Protein AF-A0AAX4HF58-F1 (afdb_monomer)

Mean predicted aligned error: 5.94 Å

pLDDT: mean 89.76, std 10.62, range [55.75, 98.38]

InterPro domains:
  IPR019488 Nuclear pore RNA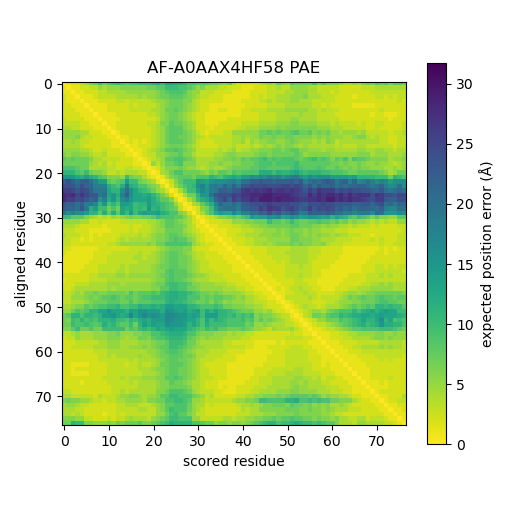 shuttling protein Mtr2 [PF10429] (2-76)
  IPR032710 NTF2-like domain superfamily [SSF54427] (1-70)

Nearest PDB structures (foldseek):
  4wwu-assembly2_F  TM=9.036E-01  e=1.963E-05  Saccharomyces cerevisiae S288C
  4wwu-assembly1_L  TM=9.176E-01  e=4.118E-05  Saccharomyces cerevisiae S288C
  4wwu-assembly2_I  TM=9.279E-01  e=6.345E-05  Saccharomyces cerevisiae S288C
  4wwu-assembly1_C  TM=8.971E-01  e=4.956E-05  Saccharomyces cerevisiae S288C

Organism: NCBI:txid291208

Sequence (77 aa):
MVNGKVSFDESGRSRLGVTADIPQDALAPTKTLWGAGFGFCIVMVVDESVAASSEAQVINTFNYRLVYKPHDSLVEL

Solvent-accessible surface area (backbone atoms only — not comparable to full-atom values): 5142 Å² total; per-residue (Å²): 116,50,71,52,72,49,60,50,69,66,66,62,47,46,99,87,68,50,58,88,65,79,93,66,100,70,91,68,93,74,75,86,36,74,43,65,62,25,32,38,40,36,46,67,43,64,48,79,64,50,81,79,36,92,82,57,94,36,74,79,40,81,48,80,43,78,77,41,80,55,92,87,43,90,78,85,133

Radius of gyration: 17.44 Å; Cα contacts (8 Å, |Δi|>4): 106; chains: 1; bounding box: 37×25×39 Å

Structure (mmCIF, N/CA/C/O backbone):
data_AF-A0AAX4HF58-F1
#
_entry.id   AF-A0AAX4HF58-F1
#
loop_
_atom_site.group_PDB
_atom_site.id
_atom_site.type_symbol
_atom_site.label_atom_id
_atom_site.label_alt_id
_atom_site.label_comp_id
_atom_site.label_asym_id
_atom_site.label_entity_id
_atom_site.label_seq_id
_atom_site.pdbx_PDB_ins_code
_atom_site.Cartn_x
_atom_site.Cartn_y
_atom_site.Cartn_z
_atom_site.occupancy
_atom_site.B_iso_or_equiv
_atom_site.auth_seq_id
_atom_site.auth_comp_id
_atom_site.auth_asym_id
_atom_site.auth_atom_id
_atom_site.pdbx_PDB_model_num
ATOM 1 N N . MET A 1 1 ? -13.619 -1.690 6.771 1.00 91.62 1 MET A N 1
ATOM 2 C CA . MET A 1 1 ? -13.090 -2.431 5.603 1.00 91.62 1 MET A CA 1
ATOM 3 C C . MET A 1 1 ? -13.178 -1.515 4.399 1.00 91.62 1 MET A C 1
ATOM 5 O O . MET A 1 1 ? -14.202 -0.864 4.241 1.00 91.62 1 MET A O 1
ATOM 9 N N . VAL A 1 2 ? -12.117 -1.425 3.602 1.00 96.94 2 VAL A N 1
ATOM 10 C CA . VAL A 1 2 ? -12.038 -0.547 2.427 1.00 96.94 2 VAL A CA 1
ATOM 11 C C . VAL A 1 2 ? -11.554 -1.372 1.245 1.00 96.94 2 VAL A C 1
ATOM 13 O O . VAL A 1 2 ? -10.568 -2.091 1.365 1.00 96.94 2 VAL A O 1
ATOM 16 N N . ASN A 1 3 ? -12.235 -1.261 0.110 1.00 97.69 3 ASN A N 1
ATOM 17 C CA . ASN A 1 3 ? -11.808 -1.867 -1.146 1.00 97.69 3 ASN A CA 1
ATOM 18 C C . ASN A 1 3 ? -11.529 -0.760 -2.155 1.00 97.69 3 ASN A C 1
ATOM 20 O O . ASN A 1 3 ? -12.175 0.289 -2.114 1.00 97.69 3 ASN A O 1
ATOM 24 N N . GLY A 1 4 ? -10.599 -0.993 -3.073 1.00 97.62 4 GLY A N 1
ATOM 25 C CA . GLY A 1 4 ? -10.272 0.010 -4.073 1.00 97.62 4 GLY A CA 1
ATOM 26 C C . GLY A 1 4 ? -9.366 -0.497 -5.178 1.00 97.62 4 GLY A C 1
ATOM 27 O O . GLY A 1 4 ? -9.053 -1.686 -5.271 1.00 97.62 4 GLY A O 1
ATOM 28 N N . LYS A 1 5 ? -8.975 0.450 -6.030 1.00 97.50 5 LYS A N 1
ATOM 29 C CA . LYS A 1 5 ? -7.992 0.249 -7.089 1.00 97.50 5 LYS A CA 1
ATOM 30 C C . LYS A 1 5 ? -6.742 1.063 -6.785 1.00 97.50 5 LYS A C 1
ATOM 32 O O . LYS A 1 5 ? -6.858 2.208 -6.352 1.00 97.50 5 LYS A O 1
ATOM 37 N N . VAL A 1 6 ? -5.573 0.485 -7.029 1.00 97.44 6 VAL A N 1
ATOM 38 C CA . VAL A 1 6 ? -4.277 1.167 -6.931 1.00 97.44 6 VAL A CA 1
ATOM 39 C C . VAL A 1 6 ? -3.497 0.958 -8.222 1.00 97.44 6 VAL A C 1
ATOM 41 O O . VAL A 1 6 ? -3.471 -0.147 -8.753 1.00 97.44 6 VAL A O 1
ATOM 44 N N . SER A 1 7 ? -2.877 2.018 -8.726 1.00 96.19 7 SER A N 1
ATOM 45 C CA . SER A 1 7 ? -1.942 1.955 -9.850 1.00 96.19 7 SER A CA 1
ATOM 46 C C . SER A 1 7 ? -0.541 2.268 -9.342 1.00 96.19 7 SER A C 1
ATOM 48 O O . SER A 1 7 ? -0.382 3.024 -8.382 1.00 96.19 7 SER A O 1
ATOM 50 N N . PHE A 1 8 ? 0.465 1.696 -9.994 1.00 95.81 8 PHE A N 1
ATOM 51 C CA . PHE A 1 8 ? 1.874 1.924 -9.687 1.00 95.81 8 PHE A CA 1
ATOM 52 C C . PHE A 1 8 ? 2.552 2.689 -10.826 1.00 95.81 8 PHE A C 1
ATOM 54 O O . PHE A 1 8 ? 2.060 2.679 -11.957 1.00 95.81 8 PHE A O 1
ATOM 61 N N . ASP A 1 9 ? 3.650 3.379 -10.509 1.00 94.69 9 ASP A N 1
ATOM 62 C CA . ASP A 1 9 ? 4.496 4.012 -11.521 1.00 94.69 9 ASP A CA 1
ATOM 63 C C . ASP A 1 9 ? 5.355 2.945 -12.198 1.00 94.69 9 ASP A C 1
ATOM 65 O O . ASP A 1 9 ? 6.185 2.298 -11.562 1.00 94.69 9 ASP A O 1
ATOM 69 N N . GLU A 1 10 ? 5.146 2.774 -13.494 1.00 93.75 10 GLU A N 1
ATOM 70 C CA . GLU A 1 10 ? 5.855 1.825 -14.345 1.00 93.75 10 GLU A CA 1
ATOM 71 C C . GLU A 1 10 ? 6.951 2.513 -15.172 1.00 93.75 10 GLU A C 1
ATOM 73 O O . GLU A 1 10 ? 7.521 1.918 -16.080 1.00 93.75 10 GLU A O 1
ATOM 78 N N . SER A 1 11 ? 7.318 3.760 -14.844 1.00 90.56 11 SER A N 1
ATOM 79 C CA . SER A 1 11 ? 8.391 4.484 -15.538 1.00 90.56 11 SER A CA 1
ATOM 80 C C . SER A 1 11 ? 9.809 3.964 -15.239 1.00 90.56 11 SER A C 1
ATOM 82 O O . SER A 1 11 ? 10.774 4.633 -15.601 1.00 90.56 11 SER A O 1
ATOM 84 N N . GLY A 1 12 ? 9.966 2.881 -14.472 1.00 88.56 12 GLY A N 1
ATOM 85 C CA . GLY A 1 12 ? 11.273 2.360 -14.042 1.00 88.56 12 GLY A CA 1
ATOM 86 C C . GLY A 1 12 ? 12.003 3.221 -13.000 1.00 88.56 12 GLY A C 1
ATOM 87 O O . GLY A 1 12 ? 13.193 3.022 -12.754 1.00 88.56 12 GLY A O 1
ATOM 88 N N . ARG A 1 13 ? 11.310 4.186 -12.380 1.00 87.94 13 ARG A N 1
ATOM 89 C CA . ARG A 1 13 ? 11.885 5.076 -11.363 1.00 87.94 13 ARG A CA 1
ATOM 90 C C . ARG A 1 13 ? 11.449 4.680 -9.966 1.00 87.94 13 ARG A C 1
ATOM 92 O O . ARG A 1 13 ? 10.298 4.343 -9.713 1.00 87.94 13 ARG A O 1
ATOM 99 N N . SER A 1 14 ? 12.383 4.801 -9.034 1.00 89.38 14 SER A N 1
ATOM 100 C CA . SER A 1 14 ? 12.084 4.766 -7.607 1.00 89.38 14 SER A CA 1
ATOM 101 C C . SER A 1 14 ? 11.297 6.006 -7.169 1.00 89.38 14 SER A C 1
ATOM 103 O O . SER A 1 14 ? 11.264 7.029 -7.854 1.00 89.38 14 SER A O 1
ATOM 105 N N . ARG A 1 15 ? 10.745 5.967 -5.951 1.00 88.81 15 ARG A N 1
ATOM 106 C CA . ARG A 1 15 ? 10.081 7.125 -5.323 1.00 88.81 15 ARG A CA 1
ATOM 107 C C . ARG A 1 15 ? 10.995 8.354 -5.182 1.00 88.81 15 ARG A C 1
ATOM 109 O O . ARG A 1 15 ? 10.494 9.469 -5.097 1.00 88.81 15 ARG A O 1
ATOM 116 N N . LEU A 1 16 ? 12.316 8.152 -5.157 1.00 87.88 16 LEU A N 1
ATOM 117 C CA . LEU A 1 16 ? 13.318 9.225 -5.119 1.00 87.88 16 LEU A CA 1
ATOM 118 C C . LEU A 1 16 ? 13.676 9.760 -6.520 1.00 87.88 16 LEU A C 1
ATOM 120 O O . LEU A 1 16 ? 14.534 10.628 -6.637 1.00 87.88 16 LEU A O 1
ATOM 124 N N . GLY A 1 17 ? 13.046 9.243 -7.580 1.00 84.50 17 GLY A N 1
ATOM 125 C CA . GLY A 1 17 ? 13.277 9.652 -8.968 1.00 84.50 17 GLY A CA 1
ATOM 126 C C . GLY A 1 17 ? 14.487 8.996 -9.637 1.00 84.50 17 GLY A C 1
ATOM 127 O O . GLY A 1 17 ? 14.783 9.314 -10.784 1.00 84.50 17 GLY A O 1
ATOM 128 N N . VAL A 1 18 ? 15.170 8.079 -8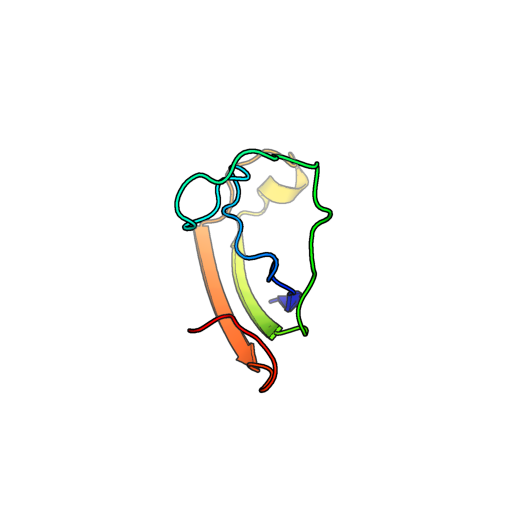.949 1.00 84.00 18 VAL A N 1
ATOM 129 C CA . VAL A 1 18 ? 16.364 7.384 -9.458 1.00 84.00 18 VAL A CA 1
ATOM 130 C C . VAL A 1 18 ? 15.952 6.146 -10.259 1.00 84.00 18 VAL A C 1
ATOM 132 O O . VAL A 1 18 ? 15.088 5.396 -9.790 1.00 84.00 18 VAL A O 1
ATOM 135 N N . THR A 1 19 ? 16.555 5.938 -11.433 1.00 86.56 19 THR A N 1
ATOM 136 C CA . THR A 1 19 ? 16.420 4.725 -12.261 1.00 86.56 19 THR A CA 1
ATOM 137 C C . THR A 1 19 ? 17.530 3.718 -11.951 1.00 86.56 19 THR A C 1
ATOM 139 O O . THR A 1 19 ? 18.561 4.067 -11.379 1.00 86.56 19 THR A O 1
ATOM 142 N N . ALA A 1 20 ? 17.322 2.456 -12.324 1.00 85.88 20 ALA A N 1
ATOM 143 C CA . ALA A 1 20 ? 18.348 1.413 -12.226 1.00 85.88 20 ALA A CA 1
ATOM 144 C C . ALA A 1 20 ? 19.288 1.366 -13.451 1.00 85.88 20 ALA A C 1
ATOM 146 O O . ALA A 1 20 ? 20.157 0.497 -13.525 1.00 85.88 20 ALA A O 1
ATOM 147 N N . ASP A 1 21 ? 19.105 2.273 -14.413 1.00 83.50 21 ASP A N 1
ATOM 148 C CA . ASP A 1 21 ? 19.883 2.317 -15.647 1.00 83.50 21 ASP A CA 1
ATOM 149 C C . ASP A 1 21 ? 21.316 2.799 -15.387 1.00 83.50 21 ASP A C 1
ATOM 151 O O . ASP A 1 21 ? 21.585 3.590 -14.479 1.00 83.50 21 ASP A O 1
ATOM 155 N N . ILE A 1 22 ? 22.256 2.349 -16.219 1.00 79.06 22 ILE A N 1
ATOM 156 C CA . ILE A 1 22 ? 23.620 2.888 -16.221 1.00 79.06 22 ILE A CA 1
ATOM 157 C C . ILE A 1 22 ? 23.528 4.380 -16.590 1.00 79.06 22 ILE A C 1
ATOM 159 O O . ILE A 1 22 ? 22.830 4.689 -17.558 1.00 79.06 22 ILE A O 1
ATOM 163 N N . PRO A 1 23 ? 24.208 5.302 -15.875 1.00 69.50 23 PRO A N 1
ATOM 164 C CA . PRO A 1 23 ? 24.074 6.736 -16.108 1.00 69.50 23 PRO A CA 1
ATOM 165 C C . PRO A 1 23 ? 24.346 7.092 -17.573 1.00 69.50 23 PRO A C 1
ATOM 167 O O . PRO A 1 23 ? 25.483 7.039 -18.039 1.00 69.50 23 PRO A O 1
ATOM 170 N N . GLN A 1 24 ? 23.289 7.441 -18.299 1.00 65.88 24 GLN A N 1
ATOM 171 C CA . GLN A 1 24 ? 23.373 8.098 -19.595 1.00 65.88 24 GLN A CA 1
ATOM 172 C C . GLN A 1 24 ? 23.045 9.573 -19.376 1.00 65.88 24 GLN A C 1
ATOM 174 O O . GLN A 1 24 ? 22.063 9.902 -18.708 1.00 65.88 24 GLN A O 1
ATOM 179 N N . ASP A 1 25 ? 23.880 10.464 -19.906 1.00 59.38 25 ASP A N 1
ATOM 180 C CA . ASP A 1 25 ? 23.663 11.909 -19.841 1.00 59.38 25 ASP A CA 1
ATOM 181 C C . ASP A 1 25 ? 22.354 12.292 -20.555 1.00 59.38 25 ASP A C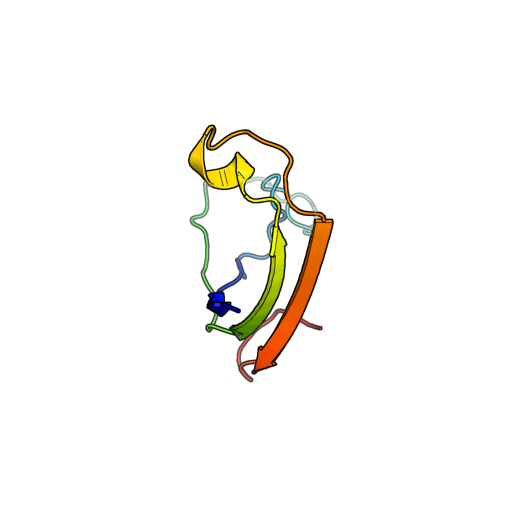 1
ATOM 183 O O . ASP A 1 25 ? 22.334 12.461 -21.772 1.00 59.38 25 ASP A O 1
ATOM 187 N N . ALA A 1 26 ? 21.260 12.397 -19.790 1.00 55.75 26 ALA A N 1
ATOM 188 C CA . ALA A 1 26 ? 20.140 13.335 -19.954 1.00 55.75 26 ALA A CA 1
ATOM 189 C C . ALA A 1 26 ? 19.016 13.020 -18.942 1.00 55.75 26 ALA A C 1
ATOM 191 O O . ALA A 1 26 ? 18.120 12.217 -19.201 1.00 55.75 26 ALA A O 1
ATOM 192 N N . LEU A 1 27 ? 19.003 13.713 -17.799 1.00 61.41 27 LEU A N 1
ATOM 193 C CA . LEU A 1 27 ? 17.863 13.722 -16.873 1.00 61.41 27 LEU A CA 1
ATOM 194 C C . LEU A 1 27 ? 16.807 14.727 -17.360 1.00 61.41 27 LEU A C 1
ATOM 196 O O . LEU A 1 27 ? 16.733 15.859 -16.882 1.00 61.41 27 LEU A O 1
ATOM 200 N N . ALA A 1 28 ? 15.982 14.328 -18.327 1.00 58.88 28 ALA A N 1
ATOM 201 C CA . ALA A 1 28 ? 14.734 15.041 -18.586 1.00 58.88 28 ALA A CA 1
ATOM 202 C C . ALA A 1 28 ? 13.734 14.750 -17.447 1.00 58.88 28 ALA A C 1
ATOM 204 O O . ALA A 1 28 ? 13.640 13.602 -17.002 1.00 58.88 28 ALA A O 1
ATOM 205 N N . PRO A 1 29 ? 12.944 15.736 -16.977 1.00 56.81 29 PRO A N 1
ATOM 206 C CA . PRO A 1 29 ? 11.856 15.479 -16.042 1.00 56.81 29 PRO A CA 1
ATOM 207 C C . PRO A 1 29 ? 10.778 14.645 -16.741 1.00 56.81 29 PRO A C 1
ATOM 209 O O . PRO A 1 29 ? 9.925 15.156 -17.467 1.00 56.81 29 PRO A O 1
ATOM 212 N N . THR A 1 30 ? 10.822 13.333 -16.546 1.00 68.75 30 THR A N 1
ATOM 213 C CA . THR A 1 30 ? 9.833 12.406 -17.095 1.00 68.75 30 THR A CA 1
ATOM 214 C C . THR A 1 30 ? 8.588 12.381 -16.207 1.00 68.75 30 THR A C 1
ATOM 216 O O . THR A 1 30 ? 8.666 12.407 -14.978 1.00 68.75 30 THR A O 1
ATOM 219 N N . LYS A 1 31 ? 7.397 12.368 -16.804 1.00 82.94 31 LYS A N 1
ATOM 220 C CA . LYS A 1 31 ? 6.131 12.241 -16.062 1.00 82.94 31 LYS A CA 1
ATOM 221 C C . LYS A 1 31 ? 5.970 10.809 -15.540 1.00 82.94 31 LYS A C 1
ATOM 223 O O . LYS A 1 31 ? 6.496 9.884 -16.150 1.00 82.94 31 LYS A O 1
ATOM 228 N N . THR A 1 32 ? 5.285 10.637 -14.413 1.00 91.06 32 THR A N 1
ATOM 229 C CA . THR A 1 32 ? 4.861 9.320 -13.901 1.00 91.06 32 THR A CA 1
ATOM 230 C C . THR A 1 32 ? 4.063 8.583 -14.975 1.00 91.06 32 THR A C 1
ATOM 232 O O . THR A 1 32 ? 3.187 9.186 -15.604 1.00 91.06 32 THR A O 1
ATOM 235 N N . LEU A 1 33 ? 4.358 7.300 -15.179 1.00 92.19 33 LEU A N 1
ATOM 236 C CA . LEU A 1 33 ? 3.642 6.439 -16.114 1.00 92.19 33 LEU A CA 1
ATOM 237 C C . LEU A 1 33 ? 2.802 5.450 -15.307 1.00 92.19 33 LEU A C 1
ATOM 239 O O . LEU A 1 33 ? 3.312 4.453 -14.813 1.00 92.19 33 LEU A O 1
ATOM 243 N N . TRP A 1 34 ? 1.515 5.745 -15.137 1.00 94.62 34 TRP A N 1
ATOM 244 C CA . TRP A 1 34 ? 0.625 4.887 -14.356 1.00 94.62 34 TRP A CA 1
ATOM 245 C C . TRP A 1 34 ? 0.262 3.610 -15.116 1.00 94.62 34 TRP A C 1
ATOM 247 O O . TRP A 1 34 ? -0.324 3.685 -16.196 1.00 94.62 34 TRP A O 1
ATOM 257 N N . GLY A 1 35 ? 0.559 2.458 -14.514 1.00 94.25 35 GLY A N 1
ATOM 258 C CA . GLY A 1 35 ? 0.133 1.148 -15.001 1.00 94.25 35 GLY A CA 1
ATOM 259 C C . GLY A 1 35 ? -1.339 0.827 -14.714 1.00 94.25 35 GLY A C 1
ATOM 260 O O . GLY A 1 35 ? -2.083 1.604 -14.094 1.00 94.25 35 GLY A O 1
ATOM 261 N N . ALA A 1 36 ? -1.757 -0.365 -15.140 1.00 95.88 36 ALA A N 1
ATOM 262 C CA . ALA A 1 36 ? -3.097 -0.887 -14.894 1.00 95.88 36 ALA A CA 1
ATOM 263 C C . ALA A 1 36 ? -3.417 -1.000 -13.388 1.00 95.88 36 ALA A C 1
ATOM 265 O O . ALA A 1 36 ? -2.548 -1.208 -12.542 1.00 95.88 36 ALA A O 1
ATOM 266 N N . GLY A 1 37 ? -4.698 -0.849 -13.043 1.00 96.31 37 GLY A N 1
ATOM 267 C CA . GLY A 1 37 ? -5.145 -0.831 -11.650 1.00 96.31 37 GLY A CA 1
ATOM 268 C C . GLY A 1 37 ? -5.219 -2.225 -11.020 1.00 96.31 37 GLY A C 1
ATOM 269 O O . GLY A 1 37 ? -6.001 -3.071 -11.457 1.00 96.31 37 GLY A O 1
ATOM 270 N N . PHE A 1 38 ? -4.486 -2.427 -9.930 1.00 98.12 38 PHE A N 1
ATOM 271 C CA . PHE A 1 38 ? -4.604 -3.572 -9.032 1.00 98.12 38 PHE A CA 1
ATOM 272 C C . PHE A 1 38 ? -5.827 -3.414 -8.136 1.00 98.12 38 PHE A C 1
ATOM 274 O O . PHE A 1 38 ? -6.134 -2.312 -7.679 1.00 98.12 38 PHE A O 1
ATOM 281 N N . GLY A 1 39 ? -6.510 -4.517 -7.841 1.00 98.06 39 GLY A N 1
ATOM 282 C CA . GLY A 1 39 ? -7.566 -4.531 -6.831 1.00 98.06 39 GLY A CA 1
ATOM 283 C C . GLY A 1 39 ? -6.968 -4.752 -5.447 1.00 98.06 39 GLY A C 1
ATOM 284 O O . GLY A 1 39 ? -6.170 -5.675 -5.272 1.00 98.06 39 GLY A O 1
ATOM 285 N N . PHE A 1 40 ? -7.381 -3.965 -4.455 1.00 98.12 40 PHE A N 1
ATOM 286 C CA . PHE A 1 40 ? -6.964 -4.148 -3.065 1.00 98.12 40 PHE A CA 1
ATOM 287 C C . PHE A 1 40 ? -8.149 -4.230 -2.100 1.00 98.12 40 PHE A C 1
ATOM 289 O O . PHE A 1 40 ? -9.218 -3.660 -2.337 1.00 98.12 40 PHE A O 1
ATOM 296 N N . CYS A 1 41 ? -7.907 -4.896 -0.974 1.00 98.25 41 CYS A N 1
ATOM 297 C CA . CYS A 1 41 ? -8.763 -4.932 0.202 1.00 98.25 41 CYS A CA 1
ATOM 298 C C . CYS A 1 41 ? -7.932 -4.575 1.442 1.00 98.25 41 CYS A C 1
ATOM 300 O O . CYS A 1 41 ? -6.881 -5.170 1.690 1.00 98.25 41 CYS A O 1
ATOM 302 N N . ILE A 1 42 ? -8.430 -3.627 2.236 1.00 98.38 42 ILE A N 1
ATOM 303 C CA . ILE A 1 42 ? -7.843 -3.199 3.504 1.00 98.38 42 ILE A CA 1
ATOM 304 C C . ILE A 1 42 ? -8.827 -3.470 4.643 1.00 98.38 42 ILE A C 1
ATOM 306 O O . ILE A 1 42 ? -9.976 -3.010 4.640 1.00 98.38 42 ILE A O 1
ATOM 310 N N . VAL A 1 43 ? -8.342 -4.164 5.668 1.00 98.12 43 VAL A N 1
ATOM 311 C CA . VAL A 1 43 ? -9.018 -4.302 6.962 1.00 98.12 43 VAL A CA 1
ATOM 312 C C . VAL A 1 43 ? -8.183 -3.579 8.016 1.00 98.12 43 VAL A C 1
ATOM 314 O O . VAL A 1 43 ? -6.991 -3.848 8.148 1.00 98.12 43 VAL A O 1
ATOM 317 N N . MET 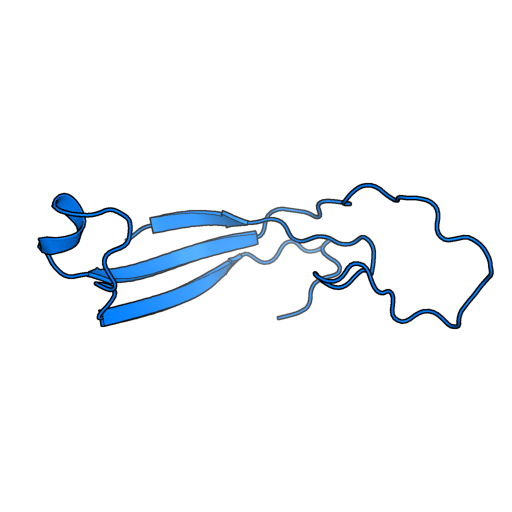A 1 44 ? -8.805 -2.647 8.745 1.00 96.94 44 MET A N 1
ATOM 318 C CA . MET A 1 44 ? -8.143 -1.848 9.781 1.00 96.94 44 MET A CA 1
ATOM 319 C C . MET A 1 44 ? -8.909 -1.911 11.093 1.00 96.94 44 MET A C 1
ATOM 321 O O . MET A 1 44 ? -10.141 -1.946 11.085 1.00 96.94 44 MET A O 1
ATOM 325 N N . VAL A 1 45 ? -8.161 -1.866 12.193 1.00 96.88 45 VAL A N 1
ATOM 326 C CA . VAL A 1 45 ? -8.667 -1.572 13.538 1.00 96.88 45 VAL A CA 1
ATOM 327 C C . VAL A 1 45 ? -8.071 -0.229 13.939 1.00 96.88 45 VAL A C 1
ATOM 329 O O . VAL A 1 45 ? -6.849 -0.075 13.909 1.00 96.88 45 VAL A O 1
ATOM 332 N N . VAL A 1 46 ? -8.927 0.740 14.253 1.00 95.19 46 VAL A N 1
ATOM 333 C CA . VAL A 1 46 ? -8.549 2.138 14.500 1.00 95.19 46 VAL A CA 1
ATOM 334 C C . VAL A 1 46 ? -9.241 2.623 15.771 1.00 95.19 46 VAL A C 1
ATOM 336 O O . VAL A 1 46 ? -10.394 2.254 15.997 1.00 95.19 46 VAL A O 1
ATOM 339 N N . ASP A 1 47 ? -8.555 3.428 16.579 1.00 94.56 47 ASP A N 1
ATOM 340 C CA . ASP A 1 47 ? -9.155 4.057 17.758 1.00 94.56 47 ASP A CA 1
ATOM 341 C C . ASP A 1 47 ? -10.187 5.127 17.377 1.00 94.56 47 ASP A C 1
ATOM 343 O O . ASP A 1 47 ? -10.065 5.823 16.366 1.00 94.56 47 ASP A O 1
ATOM 347 N N . GLU A 1 48 ? -11.189 5.313 18.238 1.00 92.06 48 GLU A N 1
ATOM 348 C CA . GLU A 1 48 ? -12.245 6.322 18.071 1.00 92.06 48 GLU A CA 1
ATOM 349 C C . GLU A 1 48 ? -11.696 7.758 17.995 1.00 92.06 48 GLU A C 1
ATOM 351 O O . GLU A 1 48 ? -12.265 8.621 17.322 1.00 92.06 48 GLU A O 1
ATOM 356 N N . SER A 1 49 ? -10.541 8.008 18.620 1.00 90.62 49 SER A N 1
ATOM 357 C CA . SER A 1 49 ? -9.865 9.309 18.620 1.00 90.62 49 SER A CA 1
ATOM 358 C C . SER A 1 49 ? -9.452 9.797 17.226 1.00 90.62 49 SER A C 1
ATOM 360 O O . SER A 1 49 ? -9.128 10.977 17.079 1.00 90.62 49 SER A O 1
ATOM 362 N N . VAL A 1 50 ? -9.551 8.955 16.186 1.00 91.25 50 VAL A N 1
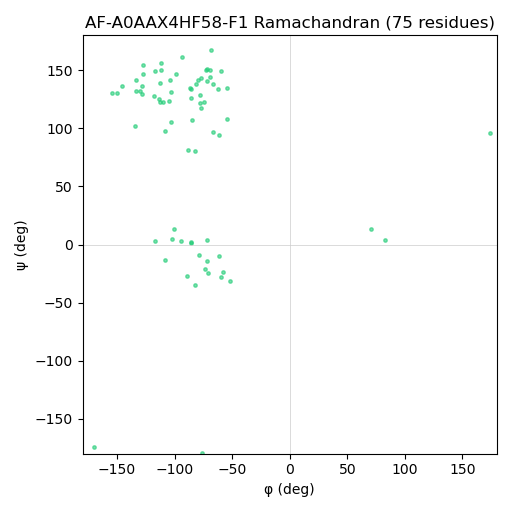ATOM 363 C CA . VAL A 1 50 ? -9.413 9.357 14.775 1.00 91.25 50 VAL A CA 1
ATOM 364 C C . VAL A 1 50 ? -10.320 10.535 14.399 1.00 91.25 50 VAL A C 1
ATOM 366 O O . VAL A 1 50 ? -9.955 11.351 13.557 1.00 91.25 50 VAL A O 1
ATOM 369 N N . ALA A 1 51 ? -11.490 10.661 15.036 1.00 89.38 51 ALA A N 1
ATOM 370 C CA . ALA A 1 51 ? -12.424 11.755 14.774 1.00 89.38 51 ALA A CA 1
ATOM 371 C C . ALA A 1 51 ? -11.963 13.101 15.362 1.00 89.38 51 ALA A C 1
ATOM 373 O O . ALA A 1 51 ? -12.422 14.153 14.921 1.00 89.38 51 ALA A O 1
ATOM 374 N N . ALA A 1 52 ? -11.071 13.077 16.355 1.00 89.56 52 ALA A N 1
ATOM 375 C CA . ALA A 1 52 ? -10.634 14.267 17.079 1.00 89.56 52 ALA A CA 1
ATOM 376 C C . ALA A 1 52 ? -9.414 14.950 16.441 1.00 89.56 52 ALA A C 1
ATOM 378 O O . ALA A 1 52 ? -9.228 16.153 16.610 1.00 89.56 52 ALA A O 1
ATOM 379 N N . SER A 1 53 ? -8.573 14.204 15.718 1.00 88.12 53 SER A N 1
ATOM 380 C CA . SER A 1 53 ? -7.404 14.749 15.025 1.00 88.12 53 SER A CA 1
ATOM 381 C C . SER A 1 53 ? -7.013 13.876 13.838 1.00 88.12 53 SER A C 1
ATOM 383 O O . SER A 1 53 ? -6.819 12.669 13.973 1.00 88.12 53 SER A O 1
ATOM 385 N N . SER A 1 54 ? -6.829 14.505 12.677 1.00 80.94 54 SER A N 1
ATOM 386 C CA . SER A 1 54 ? -6.409 13.836 11.442 1.00 80.94 54 SER A CA 1
ATOM 387 C C . SER A 1 54 ? -4.948 13.379 11.445 1.00 80.94 54 SER A C 1
ATOM 389 O O . SER A 1 54 ? -4.565 12.590 10.587 1.00 80.94 54 SER A O 1
ATOM 391 N N . GLU A 1 55 ? -4.131 13.866 12.382 1.00 88.06 55 GLU A N 1
ATOM 392 C CA . GLU A 1 55 ? -2.717 13.480 12.525 1.00 88.06 55 GLU A CA 1
ATOM 393 C C . GLU A 1 55 ? -2.488 12.492 13.679 1.00 88.06 55 GLU A C 1
ATOM 395 O O . GLU A 1 55 ? -1.350 12.145 14.002 1.00 88.06 55 GLU A O 1
ATOM 400 N N . ALA A 1 56 ? -3.562 12.032 14.325 1.00 89.94 56 ALA A N 1
ATOM 401 C CA . ALA A 1 56 ? -3.457 11.089 15.425 1.00 89.94 56 ALA A CA 1
ATOM 402 C C . ALA A 1 56 ? -2.942 9.720 14.941 1.00 89.94 56 ALA A C 1
ATOM 404 O O . ALA A 1 56 ? -3.359 9.192 13.909 1.00 89.94 56 ALA A O 1
ATOM 405 N N . GLN A 1 57 ? -2.042 9.112 15.715 1.00 92.31 57 GLN A N 1
ATOM 406 C CA . GLN A 1 57 ? -1.490 7.783 15.438 1.00 92.31 57 GLN A CA 1
ATOM 407 C C . GLN A 1 57 ? -2.379 6.710 16.069 1.00 92.31 57 GLN A C 1
ATOM 409 O O . GLN A 1 57 ? -2.122 6.238 17.169 1.00 92.31 57 GLN A O 1
ATOM 414 N N . VAL A 1 58 ? -3.462 6.376 15.373 1.00 95.31 58 VAL A N 1
ATOM 415 C CA . VAL A 1 58 ? -4.601 5.619 15.933 1.00 95.31 58 VAL A CA 1
ATOM 416 C C . VAL A 1 58 ? -4.825 4.259 15.275 1.00 95.31 58 VAL A C 1
ATOM 418 O O . VAL A 1 58 ? -5.796 3.570 15.569 1.00 95.31 58 VAL A O 1
ATOM 421 N N . ILE A 1 59 ? -3.959 3.869 14.338 1.00 96.06 59 ILE A N 1
ATOM 422 C CA . ILE A 1 59 ? -4.079 2.602 13.613 1.00 96.06 59 ILE A CA 1
ATOM 423 C C . ILE A 1 59 ? -3.433 1.492 14.447 1.00 96.06 59 ILE A C 1
ATOM 425 O O . ILE A 1 59 ? -2.211 1.390 14.508 1.00 96.06 59 ILE A O 1
ATOM 429 N N . ASN A 1 60 ? -4.256 0.620 15.029 1.00 96.62 60 ASN A N 1
ATOM 430 C CA . ASN A 1 60 ? -3.795 -0.540 15.801 1.00 96.62 60 ASN A CA 1
ATOM 431 C C . ASN A 1 60 ? -3.437 -1.732 14.911 1.00 96.62 60 ASN A C 1
ATOM 433 O O . ASN A 1 60 ? -2.560 -2.533 15.220 1.00 96.62 60 ASN A O 1
ATOM 437 N N . THR A 1 61 ? -4.163 -1.913 13.809 1.00 97.31 61 THR A N 1
ATOM 438 C CA . THR A 1 61 ? -3.927 -3.013 12.870 1.00 97.31 61 THR A CA 1
ATOM 439 C C . THR A 1 61 ? -4.211 -2.552 11.457 1.00 97.31 61 THR A C 1
ATOM 441 O O . THR A 1 61 ? -5.229 -1.909 11.201 1.00 97.31 61 THR A O 1
ATOM 444 N N . PHE A 1 62 ? -3.326 -2.931 10.536 1.00 97.69 62 PHE A N 1
ATOM 445 C CA . PHE A 1 62 ? -3.429 -2.617 9.120 1.00 97.69 62 PHE A CA 1
ATOM 446 C C . PHE A 1 62 ? -3.145 -3.872 8.289 1.00 97.69 62 PHE A C 1
ATOM 448 O O . PHE A 1 62 ? -1.997 -4.279 8.124 1.00 97.69 62 PHE A O 1
ATOM 455 N N . ASN A 1 63 ? -4.198 -4.514 7.783 1.00 98.19 63 ASN A N 1
ATOM 456 C CA . ASN A 1 63 ? -4.084 -5.664 6.892 1.00 98.19 63 ASN A CA 1
ATOM 457 C C . ASN A 1 63 ? -4.366 -5.217 5.454 1.00 98.19 63 ASN A C 1
ATOM 459 O O . ASN A 1 63 ? -5.519 -4.956 5.108 1.00 98.19 63 ASN A O 1
ATOM 463 N N . TYR A 1 64 ? -3.315 -5.118 4.640 1.00 97.75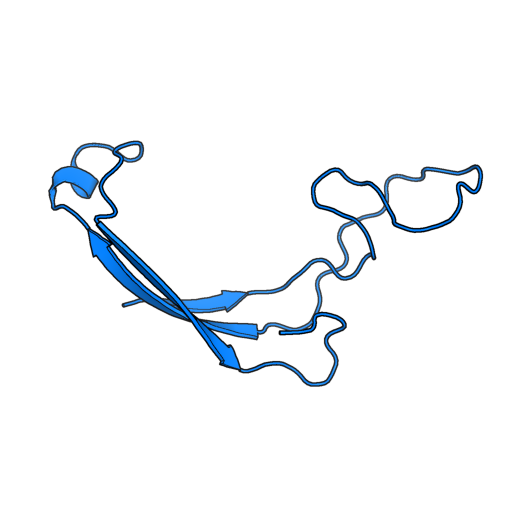 64 TYR A N 1
ATOM 464 C CA . TYR A 1 64 ? -3.394 -4.763 3.224 1.00 97.75 64 TYR A CA 1
ATOM 465 C C . TYR A 1 64 ? -3.181 -6.004 2.363 1.00 97.75 64 TYR A C 1
ATOM 467 O O . TYR A 1 64 ? -2.150 -6.669 2.473 1.00 97.75 64 TYR A O 1
ATOM 475 N N . ARG A 1 65 ? -4.146 -6.314 1.494 1.00 97.62 65 ARG A N 1
ATOM 476 C CA . ARG A 1 65 ? -4.059 -7.450 0.576 1.00 97.62 65 ARG A CA 1
ATOM 477 C C . ARG A 1 65 ? -4.470 -7.047 -0.830 1.00 97.62 65 ARG A C 1
ATOM 479 O O . ARG A 1 65 ? -5.538 -6.472 -1.032 1.00 97.62 65 ARG A O 1
ATOM 486 N N . LEU A 1 66 ? -3.650 -7.421 -1.803 1.00 97.38 66 LEU A N 1
ATOM 487 C CA . LEU A 1 66 ? -4.023 -7.362 -3.210 1.00 97.38 66 LEU A CA 1
ATOM 488 C C . LEU A 1 66 ? -4.927 -8.550 -3.544 1.00 97.38 66 LEU A C 1
ATOM 490 O O . LEU A 1 66 ? -4.616 -9.692 -3.214 1.00 97.38 66 LEU A O 1
ATOM 494 N N . VAL A 1 67 ? -6.070 -8.262 -4.160 1.00 97.44 67 VAL A N 1
ATOM 495 C CA . VAL A 1 67 ? -7.096 -9.251 -4.531 1.00 97.44 67 VAL A CA 1
ATOM 496 C C . VAL A 1 67 ? -7.160 -9.485 -6.040 1.00 97.44 67 VAL A C 1
ATOM 498 O O . VAL A 1 67 ? -7.778 -10.447 -6.482 1.00 97.44 67 VAL A O 1
ATOM 501 N N . TYR A 1 68 ? -6.523 -8.617 -6.829 1.00 97.31 68 TYR A N 1
ATOM 502 C CA . TYR A 1 68 ? -6.430 -8.736 -8.281 1.00 97.31 68 TYR A CA 1
ATOM 503 C C . TYR A 1 68 ? -5.124 -8.113 -8.795 1.00 97.31 68 TYR A C 1
ATOM 505 O O . TYR A 1 68 ? -4.829 -6.963 -8.456 1.00 97.31 68 TYR A O 1
ATOM 513 N N . LYS A 1 69 ? -4.391 -8.857 -9.636 1.00 96.75 69 LYS A N 1
ATOM 514 C CA . LYS A 1 69 ? -3.222 -8.395 -10.404 1.00 96.75 69 LYS A CA 1
ATOM 515 C C . LYS A 1 69 ? -3.601 -8.326 -11.894 1.00 96.75 69 LYS A C 1
ATOM 517 O O . LYS A 1 69 ? -4.006 -9.355 -12.437 1.00 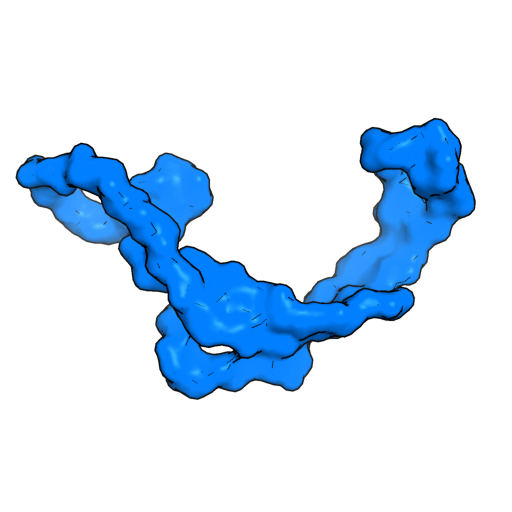96.75 69 LYS A O 1
ATOM 522 N N . PRO A 1 70 ? -3.478 -7.165 -12.556 1.00 96.75 70 PRO A N 1
ATOM 523 C CA . PRO A 1 70 ? -3.642 -7.070 -14.003 1.00 96.75 70 PRO A CA 1
ATOM 524 C C . PRO A 1 70 ? -2.483 -7.763 -14.745 1.00 96.75 70 PRO A C 1
ATOM 526 O O . PRO A 1 70 ? -1.341 -7.737 -14.290 1.00 96.75 70 PRO A O 1
ATOM 529 N N . HIS A 1 71 ? -2.783 -8.404 -15.879 1.00 95.12 71 HIS A N 1
ATOM 530 C CA . HIS A 1 71 ? -1.813 -9.201 -16.648 1.00 95.12 71 HIS A CA 1
ATOM 531 C C . HIS A 1 71 ? -0.743 -8.370 -17.367 1.00 95.12 71 HIS A C 1
ATOM 533 O O . HIS A 1 71 ? 0.321 -8.892 -17.679 1.00 95.12 71 HIS A O 1
ATOM 539 N N . ASP A 1 72 ? -1.045 -7.110 -17.660 1.00 93.19 72 ASP A N 1
ATOM 540 C CA . ASP A 1 72 ? -0.214 -6.170 -18.410 1.00 93.19 72 ASP A CA 1
ATOM 541 C C . ASP A 1 72 ? 0.652 -5.273 -17.515 1.00 93.19 72 ASP A C 1
ATOM 543 O O . ASP A 1 72 ? 1.361 -4.415 -18.034 1.00 93.19 72 ASP A O 1
ATOM 547 N N . SER A 1 73 ? 0.624 -5.465 -16.191 1.00 94.00 73 SER A N 1
ATOM 548 C CA . SER A 1 73 ? 1.478 -4.693 -15.287 1.00 94.00 73 SER A CA 1
ATOM 549 C C . SER A 1 73 ? 2.908 -5.222 -15.245 1.00 94.00 73 SER A C 1
ATOM 551 O O . SER A 1 73 ? 3.144 -6.430 -15.209 1.00 94.00 73 SER A O 1
ATOM 553 N N . LEU A 1 74 ? 3.854 -4.286 -15.167 1.00 92.69 74 LEU A N 1
ATOM 554 C CA . LEU A 1 74 ? 5.276 -4.556 -14.946 1.00 92.69 74 LEU A CA 1
ATOM 555 C C . LEU A 1 74 ? 5.610 -4.851 -13.473 1.00 92.69 74 LEU A C 1
ATOM 557 O O . LEU A 1 74 ? 6.737 -5.234 -13.165 1.00 92.69 74 LEU A O 1
ATOM 561 N N . VAL A 1 75 ? 4.662 -4.648 -12.551 1.00 93.69 75 VAL A N 1
ATOM 562 C CA . VAL A 1 75 ? 4.863 -4.859 -11.112 1.00 93.69 75 VAL A CA 1
ATOM 563 C C . VAL A 1 75 ? 4.613 -6.320 -10.733 1.00 93.69 75 VAL A C 1
ATOM 565 O O . VAL A 1 75 ? 3.535 -6.871 -10.966 1.00 93.69 75 VAL A O 1
ATOM 568 N N . GLU A 1 76 ? 5.603 -6.926 -10.076 1.00 91.69 76 GLU A N 1
ATOM 569 C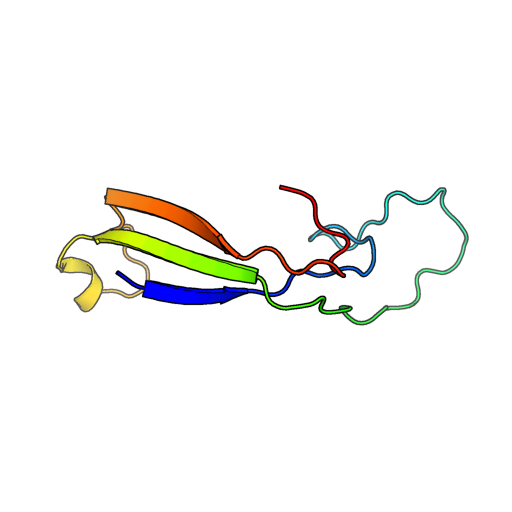 CA . GLU A 1 76 ? 5.549 -8.290 -9.537 1.00 91.69 76 GLU A CA 1
ATOM 570 C C . GLU A 1 76 ? 5.238 -8.310 -8.027 1.00 91.69 76 GLU A C 1
ATOM 572 O O . GLU A 1 76 ? 5.609 -7.380 -7.307 1.00 91.69 76 GLU A O 1
ATOM 577 N N . LEU A 1 77 ? 4.521 -9.352 -7.570 1.00 84.69 77 LEU A N 1
ATOM 578 C CA . LEU A 1 77 ? 3.998 -9.511 -6.198 1.00 84.69 77 LEU A CA 1
ATOM 579 C C . LEU A 1 77 ? 4.706 -10.610 -5.408 1.00 84.69 77 LEU A C 1
ATOM 581 O O . LEU A 1 77 ? 4.962 -11.678 -6.007 1.00 84.69 77 LEU A O 1
#

Foldseek 3Di:
DDKDWDWDFPPQADPVRDHPDDDDPDPDPDDGDTDDIWIKDWDWDFDPCCVVDVPDPTTPDIDIDTPGDDPPDPDD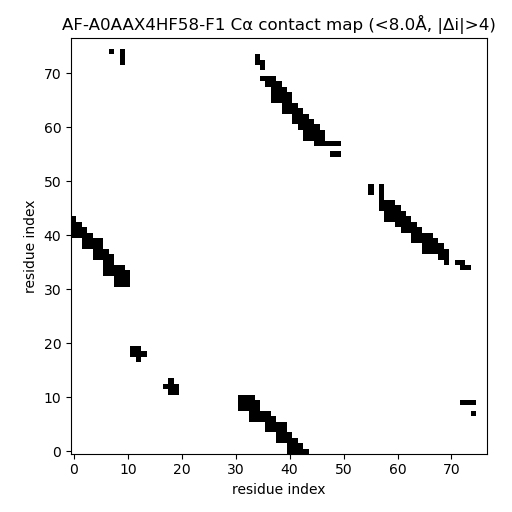D

Secondary structure (DSSP, 8-state):
-EEEEE--B-SSB-TTS-BSS---S----PPP-B-PPEEEEEEEEE-GGGGT-TT---EEEEEEEEEE--TT-S---